Protein AF-A0A7Y2XYB3-F1 (afdb_monomer)

Sequence (67 aa):
MAVYFHHDFYEVYTSDPAAESGRMEAIVEELSTVVELIECEPASEDDLLAAHSNGHLNWVHSQGLFD

Structure (mmCIF, N/CA/C/O backbone):
data_AF-A0A7Y2XYB3-F1
#
_entry.id   AF-A0A7Y2XYB3-F1
#
loop_
_atom_site.group_PDB
_atom_site.id
_atom_site.type_symbol
_atom_site.label_atom_id
_atom_site.label_alt_id
_atom_site.label_comp_id
_atom_site.label_asym_id
_atom_site.label_entity_id
_atom_site.label_seq_id
_atom_site.pdbx_PDB_ins_code
_atom_site.Cartn_x
_atom_site.Cartn_y
_atom_site.Cartn_z
_atom_site.occupancy
_atom_site.B_iso_or_equiv
_atom_site.auth_seq_id
_atom_site.auth_comp_id
_atom_site.auth_asym_id
_atom_site.auth_atom_id
_atom_site.pdbx_PDB_model_num
ATOM 1 N N . MET A 1 1 ? -11.861 -11.930 11.070 1.00 87.12 1 MET A N 1
ATOM 2 C CA . MET A 1 1 ? -11.480 -11.226 9.829 1.00 87.12 1 MET A CA 1
ATOM 3 C C . MET A 1 1 ? -10.019 -10.866 9.979 1.00 87.12 1 MET A C 1
ATOM 5 O O . MET A 1 1 ? -9.680 -10.387 11.050 1.00 87.12 1 MET A O 1
ATOM 9 N N . ALA A 1 2 ? -9.179 -11.173 8.994 1.00 91.69 2 ALA A N 1
ATOM 10 C CA . ALA A 1 2 ? -7.773 -10.779 9.017 1.00 91.69 2 AL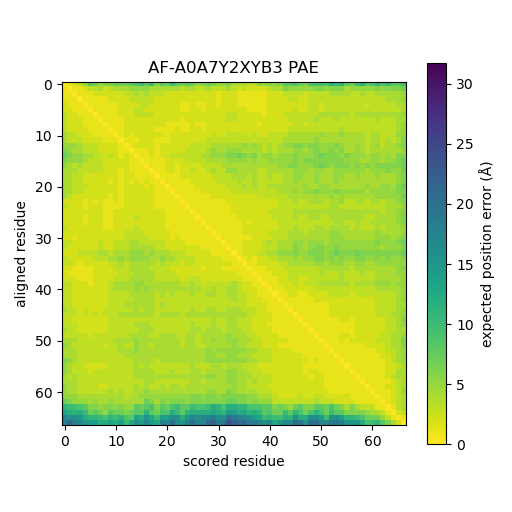A A CA 1
ATOM 11 C C . ALA A 1 2 ? -7.628 -9.442 8.287 1.00 91.69 2 ALA A C 1
ATOM 13 O O . ALA A 1 2 ? -8.204 -9.282 7.209 1.00 91.69 2 ALA A O 1
ATOM 14 N N . VAL A 1 3 ? -6.898 -8.502 8.881 1.00 9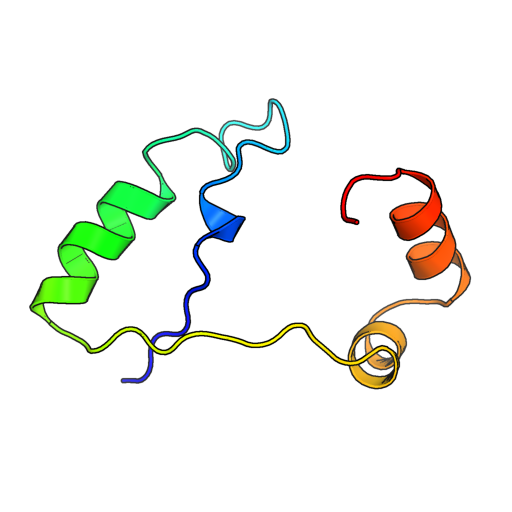6.44 3 VAL A N 1
ATOM 15 C CA . VAL A 1 3 ? -6.548 -7.226 8.255 1.00 96.44 3 VAL A CA 1
ATOM 16 C C . VAL A 1 3 ? -5.033 -7.142 8.221 1.00 96.44 3 VAL A C 1
ATOM 18 O O . VAL A 1 3 ? -4.389 -7.312 9.252 1.00 96.44 3 VAL A O 1
ATOM 21 N N . TYR A 1 4 ? -4.490 -6.913 7.030 1.00 96.88 4 TYR A N 1
ATOM 22 C CA . TYR A 1 4 ? -3.058 -6.784 6.808 1.00 96.88 4 TYR A CA 1
ATOM 23 C C . TYR A 1 4 ? -2.697 -5.320 6.581 1.00 96.88 4 TYR A C 1
ATOM 25 O O . TYR A 1 4 ? -3.393 -4.640 5.822 1.00 96.88 4 TYR A O 1
ATOM 33 N N . PHE A 1 5 ? -1.643 -4.836 7.233 1.00 96.62 5 PHE A N 1
ATOM 34 C CA . PHE A 1 5 ? -1.196 -3.449 7.115 1.00 96.62 5 PHE A CA 1
ATOM 35 C C . PHE A 1 5 ? 0.307 -3.326 7.395 1.00 96.62 5 PHE A C 1
ATOM 37 O O . PHE A 1 5 ? 0.802 -3.926 8.343 1.00 96.62 5 PHE A O 1
ATOM 44 N N . HIS A 1 6 ? 1.011 -2.519 6.599 1.00 96.19 6 HIS A N 1
ATOM 45 C CA . HIS A 1 6 ? 2.408 -2.143 6.823 1.00 96.19 6 HIS A CA 1
ATOM 46 C C . HIS A 1 6 ? 2.517 -0.624 6.982 1.00 96.19 6 HIS A C 1
ATOM 48 O O . HIS A 1 6 ? 1.768 0.128 6.355 1.00 96.19 6 HIS A O 1
ATOM 54 N N . HIS A 1 7 ? 3.445 -0.165 7.819 1.00 94.06 7 HIS A N 1
ATOM 55 C CA . HIS A 1 7 ? 3.558 1.254 8.166 1.00 94.06 7 HIS A CA 1
ATOM 56 C C . HIS A 1 7 ? 4.037 2.136 7.003 1.00 94.06 7 HIS A C 1
ATOM 58 O O . HIS A 1 7 ? 3.737 3.327 6.998 1.00 94.06 7 HIS A O 1
ATOM 64 N N . ASP A 1 8 ? 4.685 1.565 5.986 1.00 92.44 8 ASP A N 1
ATOM 65 C CA . ASP A 1 8 ? 5.077 2.299 4.769 1.00 92.44 8 ASP A CA 1
ATOM 66 C C . ASP A 1 8 ? 3.873 2.879 4.014 1.00 92.44 8 ASP A C 1
ATOM 68 O O . ASP A 1 8 ? 4.005 3.856 3.283 1.00 92.44 8 ASP A O 1
ATOM 72 N N . PHE A 1 9 ? 2.660 2.358 4.235 1.00 93.19 9 PHE A N 1
ATOM 73 C CA . PHE A 1 9 ? 1.448 2.953 3.667 1.00 93.19 9 PHE A CA 1
ATOM 74 C C . PHE A 1 9 ? 1.086 4.324 4.260 1.00 93.19 9 PHE A C 1
ATOM 76 O O . PHE A 1 9 ? 0.172 4.971 3.750 1.00 93.19 9 PHE A O 1
ATOM 83 N N . TYR A 1 10 ? 1.782 4.790 5.301 1.00 94.62 10 TYR A N 1
ATOM 84 C CA . TYR A 1 10 ? 1.683 6.175 5.770 1.00 94.62 10 TYR A CA 1
ATOM 85 C C . TYR A 1 10 ? 2.494 7.164 4.926 1.00 94.62 10 TYR A C 1
ATOM 87 O O . TYR A 1 10 ? 2.341 8.376 5.093 1.00 94.62 10 TYR A O 1
ATOM 95 N N . GLU A 1 11 ? 3.364 6.690 4.034 1.00 92.69 11 GLU A N 1
ATOM 96 C CA . GLU A 1 11 ? 4.174 7.573 3.207 1.00 92.69 11 GLU A CA 1
ATOM 97 C C . GLU A 1 11 ? 3.327 8.302 2.152 1.00 92.69 11 GLU A C 1
ATOM 99 O O . GLU A 1 11 ? 2.624 7.702 1.334 1.00 92.69 11 GLU A O 1
ATOM 104 N N . VAL A 1 12 ? 3.440 9.632 2.131 1.00 93.56 12 VAL A N 1
ATOM 105 C CA . VAL A 1 12 ? 2.838 10.475 1.093 1.00 93.56 12 VAL A CA 1
ATOM 106 C C . VAL A 1 12 ? 3.742 10.452 -0.142 1.00 93.56 12 VAL A C 1
ATOM 108 O O . VAL A 1 12 ? 4.587 11.325 -0.334 1.00 93.56 12 VAL A O 1
ATOM 111 N N . TYR A 1 13 ? 3.566 9.438 -0.987 1.00 87.06 13 TYR A N 1
ATOM 112 C CA . TYR A 1 13 ? 4.422 9.194 -2.159 1.00 87.06 13 TYR A CA 1
ATOM 113 C C . TYR A 1 13 ? 4.021 9.989 -3.417 1.00 87.06 13 TYR A C 1
ATOM 115 O O . TYR A 1 13 ? 4.686 9.923 -4.451 1.00 87.06 13 TYR A O 1
ATOM 123 N N . THR A 1 14 ? 2.904 10.720 -3.380 1.00 88.56 14 THR A N 1
ATOM 124 C CA . THR A 1 14 ? 2.380 11.470 -4.530 1.00 88.56 14 THR A CA 1
ATOM 125 C C . THR A 1 14 ? 1.518 12.650 -4.082 1.00 88.56 14 THR A C 1
ATOM 127 O O . THR A 1 14 ? 1.090 12.726 -2.934 1.00 88.56 14 THR A O 1
ATOM 130 N N . SER A 1 15 ? 1.239 13.577 -5.001 1.00 92.31 15 SER A N 1
ATOM 131 C CA . SER A 1 15 ? 0.285 14.672 -4.794 1.00 92.31 15 SER A CA 1
ATOM 132 C C . SER A 1 15 ? -1.180 14.259 -4.990 1.00 92.31 15 SER A C 1
ATOM 134 O O . SER A 1 15 ? -2.069 15.104 -4.864 1.00 92.31 15 SER A O 1
ATOM 136 N N . ASP A 1 16 ? -1.447 12.990 -5.318 1.00 94.62 16 ASP A N 1
ATOM 137 C CA . ASP A 1 16 ? -2.807 12.454 -5.367 1.00 94.62 16 ASP A CA 1
ATOM 138 C C . ASP A 1 16 ? -3.439 12.494 -3.960 1.00 94.62 16 ASP A C 1
ATOM 140 O O . ASP A 1 16 ? -2.844 11.959 -3.020 1.00 94.62 16 ASP A O 1
ATOM 144 N N . PRO A 1 17 ? -4.647 13.068 -3.788 1.00 94.44 17 PRO A N 1
ATOM 145 C CA . PRO A 1 17 ? -5.343 13.093 -2.499 1.00 94.44 17 PRO A CA 1
ATOM 146 C C . PRO A 1 17 ? -5.545 11.708 -1.870 1.00 94.44 17 PRO A C 1
ATOM 148 O O . PRO A 1 17 ? -5.730 11.591 -0.662 1.00 94.44 17 PRO A O 1
ATOM 151 N N . ALA A 1 18 ? -5.505 10.630 -2.656 1.00 92.00 18 ALA A N 1
ATOM 152 C CA . ALA A 1 18 ? -5.554 9.274 -2.132 1.00 92.00 18 ALA A CA 1
ATOM 153 C C . ALA A 1 18 ? -4.336 8.918 -1.257 1.00 92.00 18 ALA A C 1
ATOM 155 O O . ALA A 1 18 ? -4.479 8.079 -0.368 1.00 92.00 18 ALA A O 1
ATOM 156 N N . ALA A 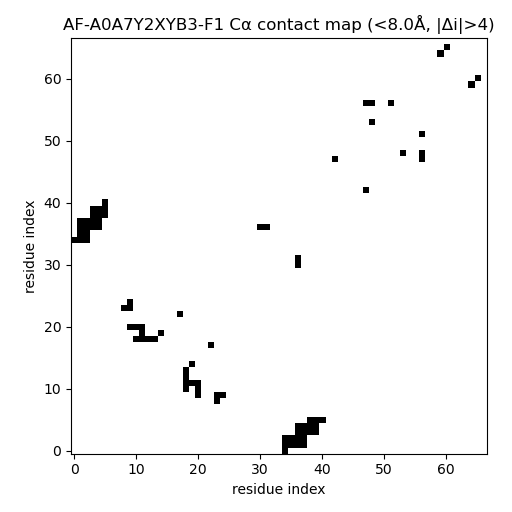1 19 ? -3.181 9.549 -1.462 1.00 94.50 19 ALA A N 1
ATOM 157 C CA . ALA A 1 19 ? -1.985 9.358 -0.641 1.00 94.50 19 ALA A CA 1
ATOM 158 C C . ALA A 1 19 ? -1.856 10.399 0.485 1.00 94.50 19 ALA A C 1
ATOM 160 O O . ALA A 1 19 ? -0.821 10.462 1.137 1.00 94.50 19 ALA A O 1
ATOM 161 N N . GLU A 1 20 ? -2.869 11.244 0.703 1.00 96.50 20 GLU A N 1
ATOM 162 C CA . GLU A 1 20 ? -2.809 12.289 1.724 1.00 96.50 20 GLU A CA 1
ATOM 163 C C . GLU A 1 20 ? -2.693 11.695 3.138 1.00 96.50 20 GLU A C 1
ATOM 165 O O . GLU A 1 20 ? -3.383 10.733 3.495 1.00 96.50 20 GLU A O 1
ATOM 170 N N . SER A 1 21 ? -1.839 12.313 3.956 1.00 96.69 21 SER A N 1
ATOM 171 C CA . SER A 1 21 ? -1.679 11.975 5.371 1.00 96.69 21 SER A CA 1
ATOM 172 C C . SER A 1 21 ? -3.012 12.031 6.116 1.00 96.69 21 SER A C 1
ATOM 174 O O . SER A 1 21 ? -3.840 12.908 5.862 1.00 96.69 21 SER A O 1
ATOM 176 N N . GLY A 1 22 ? -3.204 11.141 7.081 1.00 96.31 22 GLY A N 1
ATOM 177 C CA . GLY A 1 22 ? -4.429 11.027 7.870 1.00 96.31 22 GLY A CA 1
ATOM 178 C C . GLY A 1 22 ? -5.451 10.045 7.292 1.00 96.31 22 GLY A C 1
ATOM 179 O O . GLY A 1 22 ? -6.321 9.582 8.033 1.00 96.31 22 GLY A O 1
ATOM 180 N N . ARG A 1 23 ? -5.371 9.692 5.997 1.00 96.00 23 ARG A N 1
ATOM 181 C CA . ARG A 1 23 ? -6.319 8.745 5.381 1.00 96.00 23 ARG A CA 1
ATOM 182 C C . ARG A 1 23 ? -6.152 7.326 5.912 1.00 96.00 23 ARG A C 1
ATOM 184 O O . ARG A 1 23 ? -7.157 6.693 6.231 1.00 96.00 23 ARG A O 1
ATOM 191 N N . MET A 1 24 ? -4.921 6.821 5.981 1.00 96.69 24 MET A N 1
ATOM 192 C CA . MET A 1 24 ? -4.659 5.476 6.508 1.00 96.69 24 MET A CA 1
ATOM 193 C C . MET A 1 24 ? -4.791 5.458 8.030 1.00 96.69 24 MET A C 1
ATOM 195 O O . MET A 1 24 ? -5.371 4.531 8.585 1.00 96.69 24 MET A O 1
ATOM 199 N N . GLU A 1 25 ? -4.334 6.516 8.693 1.00 96.75 25 GLU A N 1
ATOM 200 C CA . GLU A 1 25 ? -4.307 6.675 10.145 1.00 96.75 25 GLU A CA 1
ATOM 201 C C . GLU A 1 25 ? -5.713 6.581 10.733 1.00 96.75 25 GLU A C 1
ATOM 203 O O . GLU A 1 25 ? -5.930 5.807 11.658 1.00 96.75 25 GLU A O 1
ATOM 208 N N . ALA A 1 26 ? -6.687 7.287 10.148 1.00 97.12 26 ALA A N 1
ATOM 209 C CA . ALA A 1 26 ? -8.073 7.239 10.610 1.00 97.12 26 ALA A CA 1
ATOM 210 C C . ALA A 1 26 ? -8.689 5.830 10.502 1.00 97.12 26 ALA A C 1
ATOM 212 O O . ALA A 1 26 ? -9.503 5.438 11.336 1.00 97.12 26 ALA A O 1
ATOM 213 N N . ILE A 1 27 ? -8.306 5.056 9.480 1.00 95.94 27 ILE A N 1
ATOM 214 C CA . ILE A 1 27 ? -8.785 3.681 9.283 1.00 95.94 27 ILE A CA 1
ATOM 215 C C . ILE A 1 27 ? -8.108 2.737 10.280 1.00 95.94 27 ILE A C 1
ATOM 217 O O . ILE A 1 27 ? -8.778 1.914 10.902 1.00 95.94 27 ILE A O 1
ATOM 221 N N . VAL A 1 28 ? -6.789 2.851 10.432 1.00 96.50 28 VAL A N 1
ATOM 222 C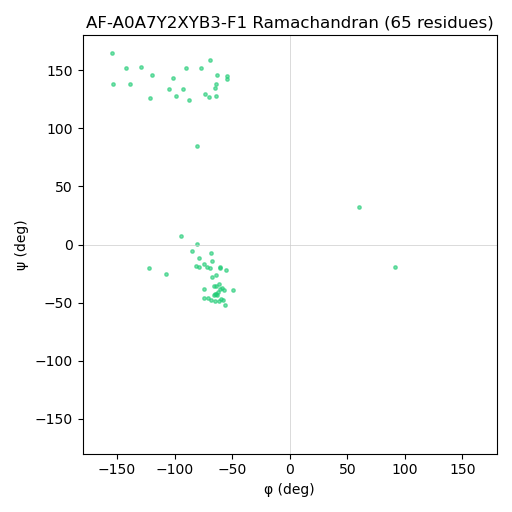 CA . VAL A 1 28 ? -5.992 2.025 11.344 1.00 96.50 28 VAL A CA 1
ATOM 223 C C . VAL A 1 28 ? -6.393 2.265 12.797 1.00 96.50 28 VAL A C 1
ATOM 225 O O . VAL A 1 28 ? -6.560 1.293 13.532 1.00 96.50 28 VAL A O 1
ATOM 228 N N . GLU A 1 29 ? -6.615 3.520 13.200 1.00 96.94 29 GLU A N 1
ATOM 229 C CA . GLU A 1 29 ? -7.073 3.879 14.547 1.00 96.94 29 GLU A CA 1
ATOM 230 C C . GLU A 1 29 ? -8.380 3.156 14.887 1.00 96.94 29 GLU A C 1
ATOM 232 O O . GLU A 1 29 ? -8.430 2.430 15.879 1.00 96.94 29 GLU A O 1
ATOM 237 N N . GLU A 1 30 ? -9.395 3.247 14.024 1.00 97.00 30 GLU A N 1
ATOM 238 C CA . GLU A 1 30 ? -10.682 2.578 14.239 1.00 97.00 30 GLU A CA 1
ATOM 239 C C . GLU A 1 30 ? -10.541 1.046 14.225 1.00 97.00 30 GLU A C 1
ATOM 241 O O . GLU A 1 30 ? -11.009 0.363 15.141 1.00 97.00 30 GLU A O 1
ATOM 246 N N . LEU A 1 31 ? -9.863 0.480 13.217 1.00 96.31 31 LEU A N 1
ATOM 247 C CA . LEU A 1 31 ? -9.743 -0.975 13.061 1.00 96.31 31 LEU A CA 1
ATOM 248 C C . LEU A 1 31 ? -8.948 -1.627 14.194 1.00 96.31 31 LEU A C 1
ATOM 250 O O . LEU A 1 31 ? -9.312 -2.721 14.628 1.00 96.31 31 LEU A O 1
ATOM 254 N N . SER A 1 32 ? -7.917 -0.958 14.714 1.00 94.00 32 SER A N 1
ATOM 255 C CA . SER A 1 32 ? -7.090 -1.478 15.812 1.00 94.00 32 SER A CA 1
ATOM 256 C C . SER A 1 32 ? -7.880 -1.745 17.101 1.00 94.00 32 SER A C 1
ATOM 258 O O . SER A 1 32 ? -7.444 -2.524 17.948 1.00 94.00 32 SER A O 1
ATOM 260 N N . THR A 1 33 ? -9.070 -1.148 17.246 1.00 96.00 33 THR A N 1
ATOM 261 C CA . THR A 1 33 ? -9.953 -1.375 18.400 1.00 96.00 33 THR A CA 1
ATOM 262 C C . THR A 1 33 ? -10.787 -2.655 18.292 1.00 96.00 33 THR A C 1
ATOM 264 O O . THR A 1 33 ? -11.291 -3.147 19.305 1.00 96.00 33 THR A O 1
ATOM 267 N N . VAL A 1 34 ? -10.942 -3.206 17.082 1.00 97.06 34 VAL A N 1
ATOM 268 C CA . VAL A 1 34 ? -11.858 -4.325 16.793 1.00 97.06 34 VAL A CA 1
ATOM 269 C C . VAL A 1 34 ? -11.175 -5.549 16.187 1.00 97.06 34 VAL A C 1
ATOM 271 O O . VAL A 1 34 ? -11.741 -6.644 16.245 1.00 97.06 34 VAL A O 1
ATOM 274 N N . VAL A 1 35 ? -9.983 -5.397 15.609 1.00 96.38 35 VAL A N 1
ATOM 275 C CA . VAL A 1 35 ? -9.206 -6.487 15.004 1.00 96.38 35 VAL A CA 1
ATOM 276 C C . VAL A 1 35 ? -7.709 -6.313 15.257 1.00 96.38 35 VAL A C 1
ATOM 278 O O . VAL A 1 35 ? -7.206 -5.201 15.379 1.00 96.38 35 VAL A O 1
ATOM 281 N N . GLU A 1 36 ? -6.989 -7.432 15.293 1.00 95.31 36 GLU A N 1
ATOM 282 C CA . GLU A 1 36 ? -5.528 -7.429 15.230 1.00 95.31 36 GLU A CA 1
ATOM 283 C C . GLU A 1 36 ? -5.080 -7.103 13.799 1.00 95.31 36 GLU A C 1
ATOM 285 O O . GLU A 1 36 ? -5.567 -7.709 12.837 1.00 95.31 36 GLU A O 1
ATOM 290 N N . LEU A 1 37 ? -4.166 -6.139 13.671 1.00 96.50 37 LEU A N 1
ATOM 291 C CA . LEU A 1 37 ? -3.509 -5.819 12.409 1.00 96.50 37 LEU A CA 1
ATOM 292 C C . LEU A 1 37 ? -2.281 -6.710 12.256 1.00 96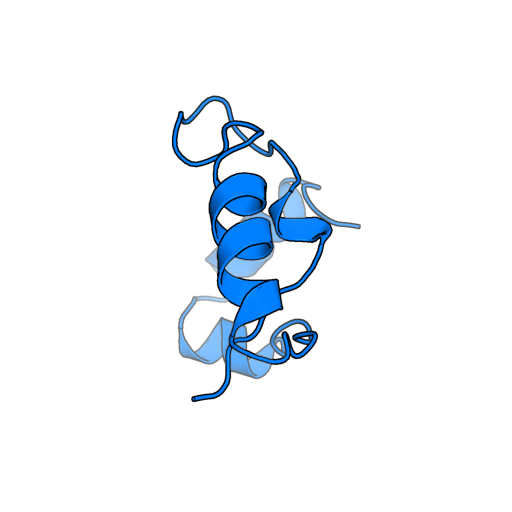.50 37 LEU A C 1
ATOM 294 O O . LEU A 1 37 ? -1.420 -6.744 13.131 1.00 96.50 37 LEU A O 1
ATOM 298 N N . ILE A 1 38 ? -2.226 -7.434 11.145 1.00 97.38 38 ILE A N 1
ATOM 299 C CA . ILE A 1 38 ? -1.136 -8.347 10.818 1.00 97.38 38 ILE A CA 1
ATOM 300 C C . ILE A 1 38 ? -0.189 -7.622 9.866 1.00 97.38 38 ILE A C 1
ATOM 302 O O . ILE A 1 38 ? -0.616 -7.105 8.834 1.00 97.38 38 ILE A O 1
ATOM 306 N N . GLU A 1 39 ? 1.097 -7.592 10.192 1.00 95.94 39 GLU A N 1
ATOM 307 C CA . GLU A 1 39 ? 2.102 -7.014 9.302 1.00 95.94 39 GLU A CA 1
ATOM 308 C C . GLU A 1 39 ? 2.200 -7.835 8.007 1.00 95.94 39 GLU A C 1
ATOM 310 O O . GLU A 1 39 ? 2.163 -9.070 8.033 1.00 95.94 39 GLU A O 1
ATOM 315 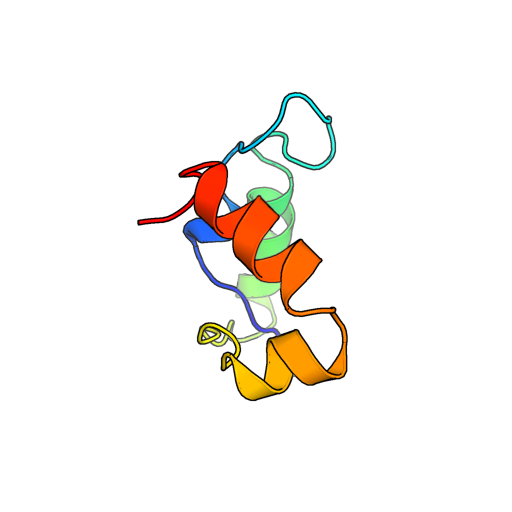N N . CYS A 1 40 ? 2.244 -7.156 6.858 1.00 95.19 40 CYS A N 1
ATOM 316 C CA . CYS A 1 40 ? 2.425 -7.806 5.563 1.00 95.19 40 CYS A CA 1
ATOM 317 C C . CYS A 1 40 ? 3.862 -7.680 5.072 1.00 95.19 40 CYS A C 1
ATOM 319 O O . CYS A 1 40 ? 4.483 -6.632 5.211 1.00 95.19 40 CYS A O 1
ATOM 321 N N . GLU A 1 41 ? 4.329 -8.740 4.422 1.00 94.19 41 GLU A N 1
ATOM 322 C CA . GLU A 1 41 ? 5.632 -8.786 3.769 1.00 94.19 41 GLU A CA 1
ATOM 323 C C . GLU A 1 41 ? 5.532 -8.312 2.309 1.00 94.19 41 GLU A C 1
ATOM 325 O O . GLU A 1 41 ? 4.481 -8.497 1.675 1.00 94.19 41 GLU A O 1
ATOM 330 N N . PRO A 1 42 ? 6.614 -7.754 1.740 1.00 92.56 42 PRO A N 1
ATOM 331 C CA . PRO A 1 42 ? 6.691 -7.460 0.315 1.00 92.56 42 PRO A CA 1
ATOM 332 C C . PRO A 1 42 ? 6.409 -8.698 -0.546 1.00 92.56 42 PRO A C 1
ATOM 334 O O . PRO A 1 42 ? 6.826 -9.815 -0.229 1.00 92.56 42 PRO A O 1
ATOM 337 N N . ALA A 1 43 ? 5.718 -8.492 -1.669 1.00 94.62 43 ALA A N 1
ATOM 338 C CA . ALA A 1 43 ? 5.495 -9.547 -2.652 1.00 94.62 43 ALA A CA 1
ATOM 339 C C . ALA A 1 43 ? 6.826 -10.017 -3.258 1.00 94.62 43 ALA A C 1
ATOM 341 O O . ALA A 1 43 ? 7.741 -9.215 -3.464 1.00 94.62 43 ALA A O 1
ATOM 342 N N . SER A 1 44 ? 6.926 -11.307 -3.582 1.00 95.38 44 SER A N 1
ATOM 343 C CA . SER A 1 44 ? 8.105 -11.814 -4.284 1.00 95.38 44 SER A CA 1
ATOM 344 C C . SER A 1 44 ? 8.156 -11.294 -5.723 1.00 95.38 44 SER A C 1
ATOM 346 O O . SER A 1 44 ? 7.136 -10.921 -6.304 1.00 95.38 44 SER A O 1
ATOM 348 N N . GLU A 1 45 ? 9.340 -11.305 -6.339 1.00 93.88 45 GLU A N 1
ATOM 349 C CA . GLU A 1 45 ? 9.477 -10.929 -7.751 1.00 93.88 45 GLU A CA 1
ATOM 350 C C . GLU A 1 45 ? 8.617 -11.823 -8.663 1.00 93.88 45 GLU A C 1
ATOM 352 O O . GLU A 1 45 ? 7.981 -11.319 -9.587 1.00 93.88 45 GLU A O 1
ATOM 357 N N . ASP A 1 46 ? 8.509 -13.120 -8.355 1.00 97.56 46 ASP A N 1
ATOM 358 C CA . ASP A 1 46 ? 7.637 -14.051 -9.079 1.00 97.56 46 ASP A CA 1
ATOM 359 C C . ASP A 1 46 ? 6.151 -13.653 -8.967 1.00 97.56 46 ASP A C 1
ATOM 361 O O . ASP A 1 46 ? 5.428 -13.694 -9.967 1.00 97.56 46 ASP A O 1
ATOM 365 N N . ASP A 1 47 ? 5.693 -13.209 -7.788 1.00 97.81 47 ASP A N 1
ATOM 366 C CA . ASP A 1 47 ? 4.320 -12.717 -7.591 1.00 97.81 47 ASP A CA 1
ATOM 367 C C . ASP A 1 47 ? 4.063 -11.434 -8.393 1.00 97.81 47 ASP A C 1
ATOM 369 O O . ASP A 1 47 ? 3.019 -11.287 -9.036 1.00 97.81 47 ASP A O 1
ATOM 373 N N . LEU A 1 48 ? 5.029 -10.509 -8.402 1.00 96.12 48 LEU A N 1
ATOM 374 C CA . LEU A 1 48 ? 4.943 -9.276 -9.186 1.00 96.12 48 LEU A CA 1
ATOM 375 C C . LEU A 1 48 ? 4.893 -9.582 -10.688 1.00 96.12 48 LEU A C 1
ATOM 377 O O . LEU A 1 48 ? 4.070 -9.013 -11.412 1.00 96.12 48 LEU A O 1
ATOM 381 N N . LEU A 1 49 ? 5.727 -10.509 -11.163 1.00 97.31 49 LEU A N 1
ATOM 382 C CA . LEU A 1 49 ? 5.795 -10.915 -12.569 1.00 97.31 49 LEU A CA 1
ATOM 383 C C . LEU A 1 49 ? 4.581 -11.735 -13.028 1.00 97.31 49 LEU A C 1
ATOM 385 O O . LEU A 1 49 ? 4.300 -11.794 -14.227 1.00 97.31 49 LEU A O 1
ATOM 389 N N . ALA A 1 50 ? 3.819 -12.322 -12.103 1.00 98.19 50 ALA A N 1
ATOM 390 C CA . ALA A 1 50 ? 2.544 -12.958 -12.426 1.00 98.19 50 ALA A CA 1
ATOM 391 C C . ALA A 1 50 ? 1.473 -11.941 -12.873 1.00 98.19 50 ALA A C 1
ATOM 393 O O . ALA A 1 50 ? 0.586 -12.291 -13.657 1.00 98.19 50 ALA A O 1
ATOM 394 N N . ALA A 1 51 ? 1.557 -10.687 -12.411 1.00 98.12 51 ALA A N 1
ATOM 395 C CA . ALA A 1 51 ? 0.618 -9.611 -12.747 1.00 98.12 51 ALA A CA 1
ATOM 396 C C . ALA A 1 51 ? 1.201 -8.552 -13.702 1.00 98.12 51 ALA A C 1
ATOM 398 O O . ALA A 1 51 ? 0.453 -7.895 -14.433 1.00 98.12 51 ALA A O 1
ATOM 399 N N . HIS A 1 52 ? 2.526 -8.384 -13.723 1.00 97.56 52 HIS A N 1
ATOM 400 C CA . HIS A 1 52 ? 3.212 -7.318 -14.447 1.00 97.56 52 HIS A CA 1
ATOM 401 C C . HIS A 1 52 ? 4.339 -7.842 -15.342 1.00 97.56 52 HIS A C 1
ATOM 403 O O . HIS A 1 52 ? 4.964 -8.862 -15.092 1.00 97.56 52 HIS A O 1
ATOM 409 N N . SER A 1 53 ? 4.641 -7.108 -16.416 1.00 98.06 53 SER A N 1
ATOM 410 C CA . SER A 1 53 ? 5.781 -7.444 -17.276 1.00 98.06 53 SER A CA 1
ATOM 411 C C . SER A 1 53 ? 7.118 -7.034 -16.647 1.00 98.06 53 SER A C 1
ATOM 413 O O . SER A 1 53 ? 7.195 -5.995 -15.990 1.00 98.06 53 SER A O 1
ATOM 415 N N . ASN A 1 54 ? 8.195 -7.749 -16.988 1.00 97.62 54 ASN A N 1
ATOM 416 C CA . ASN A 1 54 ? 9.574 -7.368 -16.644 1.00 97.62 54 ASN A CA 1
ATOM 417 C C . ASN A 1 54 ? 9.908 -5.905 -16.994 1.00 97.62 54 ASN A C 1
ATOM 419 O O . ASN A 1 54 ? 10.584 -5.213 -16.240 1.00 97.62 54 ASN A O 1
ATOM 423 N N . GLY A 1 55 ? 9.424 -5.409 -18.140 1.00 97.81 55 GLY A N 1
ATOM 424 C CA . GLY A 1 55 ? 9.657 -4.023 -18.554 1.00 97.81 55 GLY A CA 1
ATOM 425 C C . GLY A 1 55 ? 9.020 -3.000 -17.610 1.00 97.81 55 GLY A C 1
ATOM 426 O O . GLY A 1 55 ? 9.614 -1.956 -17.358 1.00 97.81 55 GLY A O 1
ATOM 427 N N . HIS A 1 56 ? 7.843 -3.314 -17.059 1.00 96.44 56 HIS A N 1
ATOM 428 C CA . HIS A 1 56 ? 7.177 -2.458 -16.078 1.00 96.44 56 HIS A CA 1
ATOM 429 C C . HIS A 1 56 ? 7.916 -2.470 -14.739 1.00 96.44 56 HIS A C 1
ATOM 431 O O . HIS A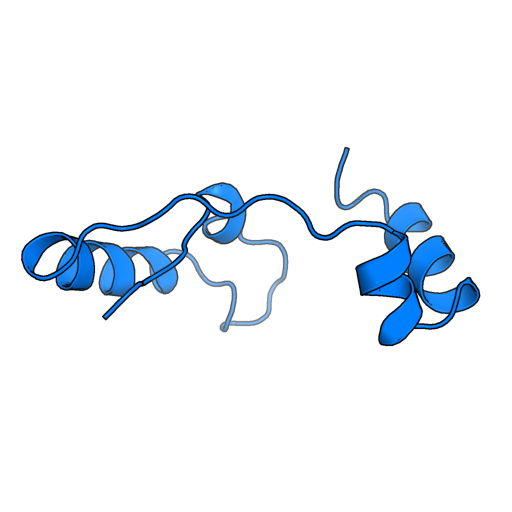 1 56 ? 8.193 -1.401 -14.204 1.00 96.44 56 HIS A O 1
ATOM 437 N N . LEU A 1 57 ? 8.303 -3.655 -14.255 1.00 94.50 57 LEU A N 1
ATOM 438 C CA . LEU A 1 57 ? 9.050 -3.796 -13.004 1.00 94.50 57 LEU A CA 1
ATOM 439 C C . LEU A 1 57 ? 10.371 -3.009 -13.043 1.00 94.50 57 LEU A C 1
ATOM 441 O O . LEU A 1 57 ? 10.632 -2.181 -12.175 1.00 94.50 57 LEU A O 1
ATOM 445 N N . ASN A 1 58 ? 11.146 -3.163 -14.122 1.00 94.62 58 ASN A N 1
ATOM 446 C CA . ASN A 1 58 ? 12.390 -2.414 -14.327 1.00 94.62 58 ASN A CA 1
ATOM 447 C C . ASN A 1 58 ? 12.170 -0.896 -14.382 1.00 94.62 58 ASN A C 1
ATOM 449 O O . ASN A 1 58 ? 12.995 -0.130 -13.883 1.00 94.62 58 ASN A O 1
ATOM 453 N N . TRP A 1 59 ? 11.072 -0.447 -14.995 1.00 94.75 59 TRP A N 1
ATOM 454 C CA . TRP A 1 59 ? 10.741 0.974 -15.040 1.00 94.75 59 TRP A CA 1
ATOM 455 C C . TRP A 1 59 ? 10.426 1.527 -13.644 1.00 94.75 59 TRP A C 1
ATOM 457 O O . TRP A 1 59 ? 10.957 2.586 -13.305 1.00 94.75 59 TRP A O 1
ATOM 467 N N . VAL A 1 60 ? 9.649 0.806 -12.825 1.00 92.19 60 VAL A N 1
ATOM 468 C CA . VAL A 1 60 ? 9.358 1.192 -11.431 1.00 92.19 60 VAL A CA 1
ATOM 469 C C . VAL A 1 60 ? 10.644 1.254 -10.605 1.00 92.19 60 VAL A C 1
ATOM 471 O O . VAL A 1 60 ? 10.906 2.286 -9.993 1.00 92.19 60 VAL A O 1
ATOM 474 N N . HIS A 1 61 ? 11.501 0.227 -10.663 1.00 90.06 61 HIS A N 1
ATOM 475 C CA . HIS A 1 61 ? 12.799 0.236 -9.970 1.00 90.06 61 HIS A CA 1
ATOM 476 C C . HIS A 1 61 ? 13.672 1.428 -10.386 1.00 90.06 61 HIS A C 1
ATOM 478 O O . HIS A 1 61 ? 14.310 2.061 -9.550 1.00 90.06 61 HIS A O 1
ATOM 484 N N . SER A 1 62 ? 13.662 1.801 -11.671 1.00 93.50 62 SER A N 1
ATOM 485 C CA . SER A 1 62 ? 14.433 2.954 -12.155 1.00 93.50 62 SER A CA 1
ATOM 486 C C . SER A 1 62 ? 13.950 4.314 -11.634 1.00 93.50 62 SER A C 1
ATOM 488 O O . SER A 1 62 ? 14.684 5.291 -11.765 1.00 93.50 62 SER A O 1
ATOM 490 N N . GLN A 1 63 ? 12.747 4.395 -11.047 1.00 90.56 63 GLN A N 1
ATOM 491 C CA . GLN A 1 63 ? 12.265 5.625 -10.411 1.00 90.56 63 GLN A CA 1
ATOM 492 C C . GLN A 1 63 ? 12.954 5.901 -9.065 1.00 90.56 63 GLN A C 1
ATOM 494 O O . GLN A 1 63 ? 12.879 7.031 -8.593 1.00 90.56 63 GLN A O 1
ATOM 499 N N . GLY A 1 64 ? 13.614 4.903 -8.456 1.00 83.31 64 GLY A N 1
ATOM 500 C CA . GLY A 1 64 ? 14.271 5.053 -7.151 1.00 83.31 64 GLY A CA 1
ATOM 501 C C . GLY A 1 64 ? 13.302 5.439 -6.030 1.00 83.31 64 GLY A C 1
ATOM 502 O O . GLY A 1 64 ? 13.670 6.206 -5.150 1.00 83.31 64 GLY A O 1
ATOM 503 N N . LEU A 1 65 ? 12.048 4.977 -6.121 1.00 74.94 65 LEU A N 1
ATOM 504 C CA . LEU A 1 65 ? 10.991 5.273 -5.145 1.00 74.94 65 LEU A CA 1
ATOM 505 C C . LEU A 1 65 ? 11.095 4.418 -3.875 1.00 74.94 65 LEU A C 1
ATOM 507 O O . LEU A 1 65 ? 10.521 4.790 -2.863 1.00 74.94 65 LEU A O 1
ATOM 511 N N . PHE A 1 66 ? 11.812 3.295 -3.936 1.00 64.38 66 PHE A N 1
ATOM 512 C CA . PHE A 1 66 ? 12.027 2.377 -2.821 1.00 64.38 66 PHE A CA 1
ATOM 513 C C . PHE A 1 66 ? 13.496 1.919 -2.852 1.00 64.38 66 PHE A C 1
ATOM 515 O O . PHE A 1 66 ? 14.023 1.696 -3.949 1.00 64.38 66 PHE A O 1
ATOM 522 N N . ASP A 1 67 ? 14.140 1.841 -1.681 1.00 56.12 67 ASP A N 1
ATOM 523 C CA . ASP A 1 67 ? 15.523 1.357 -1.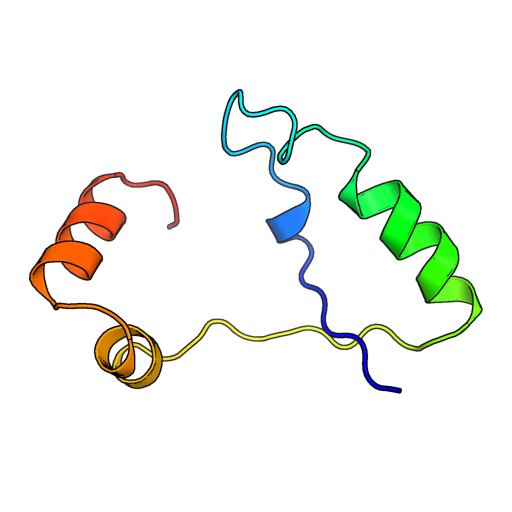495 1.00 56.12 67 ASP A CA 1
ATOM 524 C C . ASP A 1 67 ? 15.618 -0.180 -1.520 1.00 56.12 67 ASP A C 1
ATOM 526 O O . ASP A 1 67 ? 14.706 -0.847 -0.976 1.00 56.12 67 ASP A O 1
#

Solvent-accessible surface area (backbone atoms only — not comparable to full-atom values): 4372 Å² total; per-residue (Å²): 127,89,45,74,52,53,76,73,71,65,54,64,84,54,92,51,75,90,37,41,78,62,60,58,53,59,51,49,60,59,43,59,77,79,39,72,75,39,77,60,77,84,77,51,70,69,60,49,51,74,78,41,55,71,71,55,54,54,52,55,61,70,65,64,83,70,136

Secondary structure (DSSP, 8-state):
--EE--GGGG---SSSGGG-TTHHHHHHHHHHTTSPEEPPPPPPHHHHHHHS-HHHHHHHHHTT---

pLDDT: mean 93.49, std 6.96, range [56.12, 98.19]

Foldseek 3Di:
DAAEDDPCLQDQLDPPPVSDHPPVVVVCVVVVVPDDYHYDDDDDPVRVVVPDPPVVVVVVVVVVSDD

Radius of gyration: 14.76 Å; Cα contacts (8 Å, |Δi|>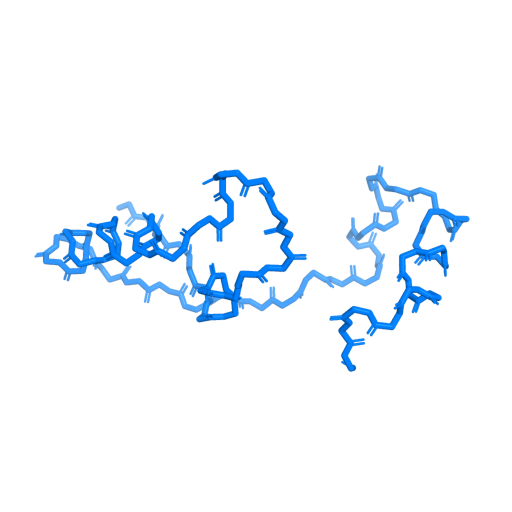4): 42; chains: 1; bounding box: 27×29×37 Å

Mean predicted aligned error: 3.42 Å